Protein AF-A0AAW0I6I1-F1 (afdb_monomer)

Mean predicted aligned error: 10.75 Å

Nearest PDB structures (foldseek):
  9aso-assembly1_A  TM=8.718E-01  e=2.018E-22  Homo sapiens
  9asq-assembly1_A  TM=8.560E-01  e=1.162E-22  Homo sapiens
  6lxd-assembly1_A  TM=8.452E-01  e=9.029E-21  Homo sapiens
  6v5b-assembly1_A  TM=8.718E-01  e=8.208E-20  Homo sapiens
  5b16-assembly1_A  TM=5.302E-01  e=1.252E-17  Homo sapiens

InterPro domains:
  IPR000999 Ribonuclease III domain [cd00593] (1-59)
  IPR014720 Double-stranded RNA-binding domain [PF00035] (66-136)
  IPR014720 Double-stranded RNA-binding domain [PS50137] (65-139)
  IPR014720 Double-stranded RNA-binding domain [SM00358] (66-138)
  IPR036389 Ribonuclease III, endonuclease domain superfamily [G3DSA:1.10.1520.10] (1-56)
  IPR036389 Ribonuclease III, endonuclease domain superfamily [SSF69065] (12-66)
  IPR044442 RNase III, double-stranded RNA binding domain, animal [cd19877] (64-137)

Secondary structure (DSSP, 8-state):
-GGG-----SS-------HHHHHHHHHHHHHHHHHHS-HHHHHHHHHHHTHHHHHHHHHHTTTS-HHHHHHHHHHHTPPTTSPPP--EEEEEEEES-TTS-EEEEEEEETTEEEEEEEESSHHHHHHHHHHHHHHHS--HHHHHHHHHHHHHTHHHHHHHHHHHH-

Structure (mmCIF, N/CA/C/O backbone):
data_AF-A0AAW0I6I1-F1
#
_entry.id   AF-A0AAW0I6I1-F1
#
loop_
_atom_site.group_PDB
_atom_site.id
_atom_site.type_symbol
_atom_site.label_atom_id
_atom_site.label_alt_id
_atom_site.label_comp_id
_atom_site.label_asym_id
_atom_site.label_entity_id
_atom_site.label_seq_id
_atom_site.pdbx_PDB_ins_code
_atom_site.Cartn_x
_atom_site.Cartn_y
_atom_site.Cartn_z
_atom_site.occupancy
_atom_site.B_iso_or_equiv
_atom_site.auth_seq_id
_atom_site.auth_comp_id
_atom_site.auth_asym_id
_atom_site.auth_atom_id
_atom_site.pdbx_PDB_model_num
ATOM 1 N N . MET A 1 1 ? 5.054 9.736 -22.754 1.00 53.12 1 MET A N 1
ATOM 2 C CA . MET A 1 1 ? 4.797 8.273 -22.799 1.00 53.12 1 MET A CA 1
ATOM 3 C C . MET A 1 1 ? 3.428 7.933 -23.391 1.00 53.12 1 MET A C 1
ATOM 5 O O . MET A 1 1 ? 3.374 7.056 -24.236 1.00 53.12 1 MET A O 1
ATOM 9 N N . GLN A 1 2 ? 2.340 8.626 -23.022 1.00 57.00 2 GLN A N 1
ATOM 10 C CA . GLN A 1 2 ? 0.997 8.350 -23.571 1.00 57.00 2 GLN A CA 1
ATOM 11 C C . GLN A 1 2 ? 0.851 8.645 -25.077 1.00 57.00 2 GLN A C 1
ATOM 13 O O . GLN A 1 2 ? 0.123 7.938 -25.761 1.00 57.00 2 GLN A O 1
ATOM 18 N N . GLU A 1 3 ? 1.575 9.634 -25.606 1.00 68.25 3 GLU A N 1
ATOM 19 C CA . GLU A 1 3 ? 1.450 10.077 -27.007 1.00 68.25 3 GLU A CA 1
ATOM 20 C C . GLU A 1 3 ? 2.032 9.099 -28.042 1.00 68.25 3 GLU A C 1
ATOM 22 O O . GLU A 1 3 ? 1.648 9.139 -29.207 1.00 68.25 3 GLU A O 1
ATOM 27 N N . HIS A 1 4 ? 2.932 8.204 -27.625 1.00 77.50 4 HIS A N 1
ATOM 28 C CA . HIS A 1 4 ? 3.597 7.238 -28.510 1.00 77.50 4 HIS A CA 1
ATOM 29 C C . HIS A 1 4 ? 3.015 5.823 -28.403 1.00 77.50 4 HIS A C 1
ATOM 31 O O . HIS A 1 4 ? 3.526 4.896 -29.029 1.00 77.50 4 HIS A O 1
ATOM 37 N N . ALA A 1 5 ? 1.958 5.635 -27.607 1.00 76.50 5 ALA A N 1
ATOM 38 C CA . ALA A 1 5 ? 1.290 4.348 -27.502 1.00 76.50 5 ALA A CA 1
ATOM 39 C C . ALA A 1 5 ? 0.513 4.060 -28.796 1.00 76.50 5 ALA A C 1
ATOM 41 O O . ALA A 1 5 ? -0.461 4.742 -29.119 1.00 76.50 5 ALA A O 1
ATOM 42 N N . ILE A 1 6 ? 0.931 3.030 -29.532 1.00 79.25 6 ILE A N 1
ATOM 43 C CA . ILE A 1 6 ? 0.219 2.579 -30.728 1.00 79.25 6 ILE A CA 1
ATOM 44 C C . ILE A 1 6 ? -1.018 1.807 -30.266 1.00 79.25 6 ILE A C 1
ATOM 46 O O . ILE A 1 6 ? -0.919 0.712 -29.716 1.00 79.25 6 ILE A O 1
ATOM 50 N N . THR A 1 7 ? -2.194 2.393 -30.474 1.00 75.19 7 THR A N 1
ATOM 51 C CA . THR A 1 7 ? -3.486 1.763 -30.183 1.00 75.19 7 THR A CA 1
ATOM 52 C C . THR A 1 7 ? -4.311 1.694 -31.459 1.00 75.19 7 THR A C 1
ATOM 54 O O . THR A 1 7 ? -4.129 2.494 -32.373 1.00 75.19 7 THR A O 1
ATOM 57 N N . ASN A 1 8 ? -5.226 0.731 -31.544 1.00 69.50 8 ASN A N 1
ATOM 58 C CA . ASN A 1 8 ? -6.024 0.507 -32.752 1.00 69.50 8 ASN A CA 1
ATOM 59 C C . ASN A 1 8 ? -7.205 1.496 -32.888 1.00 69.50 8 ASN A C 1
ATOM 61 O O . ASN A 1 8 ? -8.215 1.184 -33.523 1.00 69.50 8 ASN A O 1
ATOM 65 N N . ASP A 1 9 ? -7.115 2.669 -32.250 1.00 63.50 9 ASP A N 1
ATOM 66 C CA . ASP A 1 9 ? -8.190 3.655 -32.235 1.00 63.50 9 ASP A CA 1
ATOM 67 C C . ASP A 1 9 ? -8.120 4.522 -33.499 1.00 63.50 9 ASP A C 1
ATOM 69 O O . ASP A 1 9 ? -7.255 5.382 -33.664 1.00 63.50 9 ASP A O 1
ATOM 73 N N . LYS A 1 10 ? -9.043 4.276 -34.435 1.00 60.12 10 LYS A N 1
ATOM 74 C CA . LYS A 1 10 ? -9.173 5.059 -35.678 1.00 60.12 10 LYS A CA 1
ATOM 75 C C . LYS A 1 10 ? -9.625 6.499 -35.411 1.00 60.12 10 LYS A C 1
ATOM 77 O O . LYS A 1 10 ? -9.544 7.349 -36.296 1.00 60.12 10 LYS A O 1
ATOM 82 N N . ILE A 1 11 ? -10.120 6.769 -34.206 1.00 60.59 11 ILE A N 1
ATOM 83 C CA . ILE A 1 11 ? -10.581 8.071 -33.745 1.00 60.59 11 ILE A CA 1
ATOM 84 C C . ILE A 1 11 ? -9.542 8.524 -32.717 1.00 60.59 11 ILE A C 1
ATOM 86 O O . ILE A 1 11 ? -9.351 7.839 -31.725 1.00 60.59 11 ILE A O 1
ATOM 90 N N . LYS A 1 12 ? -8.849 9.649 -32.945 1.00 57.47 12 LYS A N 1
ATOM 91 C CA . LYS A 1 12 ? -7.820 10.218 -32.044 1.00 57.47 12 LYS A CA 1
ATOM 92 C C . LYS A 1 12 ? -8.409 10.662 -30.689 1.00 57.47 12 LYS A C 1
ATOM 94 O O . LYS A 1 12 ? -8.441 11.850 -30.376 1.00 57.47 12 LYS A O 1
ATOM 99 N N . ARG A 1 13 ? -8.950 9.734 -29.905 1.00 62.75 13 ARG A N 1
ATOM 100 C CA . ARG A 1 13 ? -9.459 9.985 -28.558 1.00 62.75 13 ARG A CA 1
ATOM 101 C C . ARG A 1 13 ? -8.275 10.104 -27.598 1.00 62.75 13 ARG A C 1
ATOM 103 O O . ARG A 1 13 ? -7.247 9.463 -27.818 1.00 62.75 13 ARG A O 1
ATOM 110 N N . PRO A 1 14 ? -8.395 10.916 -26.537 1.00 59.88 14 PRO A N 1
ATOM 111 C CA . PRO A 1 14 ? -7.344 11.013 -25.537 1.00 59.88 14 PRO A CA 1
ATOM 112 C C . PRO A 1 14 ? -7.096 9.637 -24.906 1.00 59.88 14 PRO A C 1
ATOM 114 O O . PRO A 1 14 ? -8.013 9.002 -24.379 1.00 59.88 14 PRO A O 1
ATOM 117 N N . VAL A 1 15 ? -5.849 9.168 -24.985 1.00 64.19 15 VAL A N 1
ATOM 118 C CA . VAL A 1 15 ? -5.443 7.849 -24.492 1.00 64.19 15 VAL A CA 1
ATOM 119 C C . VAL A 1 15 ? -5.298 7.908 -22.969 1.00 64.19 15 VAL A C 1
ATOM 121 O O . VAL A 1 15 ? -4.245 8.254 -22.436 1.00 64.19 15 VAL A O 1
ATOM 124 N N . ALA A 1 16 ? -6.359 7.554 -22.248 1.00 69.75 16 ALA A N 1
ATOM 125 C CA . ALA A 1 16 ? -6.313 7.401 -20.796 1.00 69.75 16 ALA A CA 1
ATOM 126 C C . ALA A 1 16 ? -5.688 6.043 -20.420 1.00 69.75 16 ALA A C 1
ATOM 128 O O . ALA A 1 16 ? -6.389 5.055 -20.187 1.00 69.75 16 ALA A O 1
ATOM 129 N N . LEU A 1 17 ? -4.353 5.975 -20.383 1.00 75.12 17 LEU A N 1
ATOM 130 C CA . LEU A 1 17 ? -3.645 4.773 -19.927 1.00 75.12 17 LEU A CA 1
ATOM 131 C C . LEU A 1 17 ? -3.735 4.635 -18.405 1.00 75.12 17 LEU A C 1
ATOM 133 O O . LEU A 1 17 ? -3.379 5.549 -17.663 1.00 75.12 17 LEU A O 1
ATOM 137 N N . ARG A 1 18 ? -4.175 3.460 -17.943 1.00 82.19 18 ARG A N 1
ATOM 138 C CA . ARG A 1 18 ? -4.150 3.083 -16.521 1.00 82.19 18 ARG A CA 1
ATOM 139 C C . ARG A 1 18 ? -2.713 2.807 -16.077 1.00 82.19 18 ARG A C 1
ATOM 141 O O . ARG A 1 18 ? -1.913 2.332 -16.877 1.00 82.19 18 ARG A O 1
ATOM 148 N N . THR A 1 19 ? -2.415 2.994 -14.792 1.00 80.44 19 THR A N 1
ATOM 149 C CA . THR A 1 19 ? -1.075 2.778 -14.208 1.00 80.44 19 THR A CA 1
ATOM 150 C C . THR A 1 19 ? -0.470 1.427 -14.580 1.00 80.44 19 THR A C 1
ATOM 15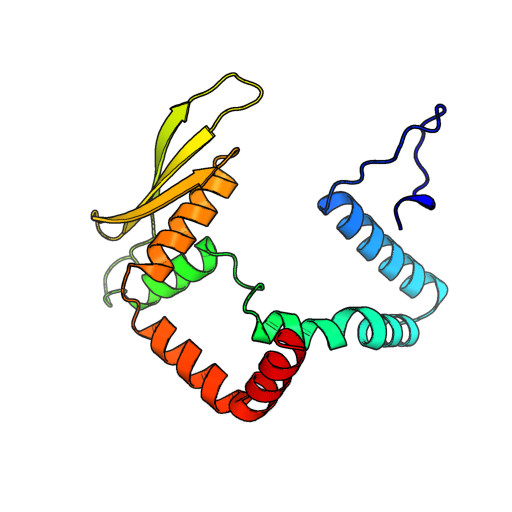2 O O . THR A 1 19 ? 0.685 1.368 -14.980 1.00 80.44 19 THR A O 1
ATOM 155 N N . LYS A 1 20 ? -1.271 0.353 -14.539 1.00 79.44 20 LYS A N 1
ATOM 156 C CA . LYS A 1 20 ? -0.817 -0.987 -14.932 1.00 79.44 20 LYS A CA 1
ATOM 157 C C . LYS A 1 20 ? -0.327 -1.037 -16.384 1.00 79.44 20 LYS A C 1
ATOM 159 O O . LYS A 1 20 ? 0.729 -1.579 -16.644 1.00 79.44 20 LYS A O 1
ATOM 164 N N . MET A 1 21 ? -1.037 -0.389 -17.306 1.00 83.19 21 MET A N 1
ATOM 165 C CA . MET A 1 21 ? -0.642 -0.362 -18.719 1.00 83.19 21 MET A CA 1
ATOM 166 C C . MET A 1 21 ? 0.642 0.442 -18.944 1.00 83.19 21 MET A C 1
ATOM 168 O O . MET A 1 21 ? 1.420 0.117 -19.833 1.00 83.19 21 MET A O 1
ATOM 172 N N . LEU A 1 22 ? 0.867 1.499 -18.157 1.00 85.62 22 LEU A N 1
ATOM 173 C CA . LEU A 1 22 ? 2.122 2.251 -18.203 1.00 85.62 22 LEU A CA 1
ATOM 174 C C . LEU A 1 22 ? 3.297 1.414 -17.682 1.00 85.62 22 LEU A C 1
ATOM 176 O O . LEU A 1 22 ? 4.375 1.479 -18.266 1.00 85.62 22 LEU A O 1
ATOM 180 N N . ALA A 1 23 ? 3.080 0.618 -16.630 1.00 86.69 23 ALA A N 1
ATOM 181 C CA . ALA A 1 23 ? 4.075 -0.329 -16.132 1.00 86.69 23 ALA A CA 1
ATOM 182 C C . ALA A 1 23 ? 4.398 -1.404 -17.184 1.00 86.69 23 ALA A C 1
ATOM 184 O O . ALA A 1 23 ? 5.564 -1.569 -17.534 1.00 86.69 23 ALA A O 1
ATOM 185 N N . ASP A 1 24 ? 3.374 -2.024 -17.780 1.00 86.44 24 ASP A N 1
ATOM 186 C CA . ASP A 1 24 ? 3.542 -3.033 -18.836 1.00 86.44 24 ASP A CA 1
ATOM 187 C C . ASP A 1 24 ? 4.319 -2.465 -20.050 1.00 86.44 24 ASP A C 1
ATOM 189 O O . ASP A 1 24 ? 5.178 -3.133 -20.633 1.00 86.44 24 ASP A O 1
ATOM 193 N N . LEU A 1 25 ? 4.055 -1.205 -20.431 1.00 91.94 25 LEU A N 1
ATOM 194 C CA . LEU A 1 25 ? 4.783 -0.511 -21.504 1.00 91.94 25 LEU A CA 1
ATOM 195 C C . LEU A 1 25 ? 6.248 -0.243 -21.148 1.00 91.94 25 LEU A C 1
ATOM 197 O O . LEU A 1 25 ? 7.114 -0.399 -22.007 1.00 91.94 25 LEU A O 1
ATOM 201 N N . LEU A 1 26 ? 6.530 0.169 -19.910 1.00 92.00 26 LEU A N 1
ATOM 202 C CA . LEU A 1 26 ? 7.896 0.391 -19.438 1.00 92.00 26 LEU A CA 1
ATOM 203 C C . LEU A 1 26 ? 8.704 -0.915 -19.466 1.00 92.00 26 LEU A C 1
ATOM 205 O O . LEU A 1 26 ? 9.818 -0.922 -19.985 1.00 92.00 26 LEU A O 1
ATOM 209 N N . GLU A 1 27 ? 8.140 -2.013 -18.962 1.00 92.06 27 GLU A N 1
ATOM 210 C CA . GLU A 1 27 ? 8.780 -3.336 -18.973 1.00 92.06 27 GLU A CA 1
ATOM 211 C C . GLU A 1 27 ? 9.049 -3.815 -20.402 1.00 92.06 27 GLU A C 1
ATOM 213 O O . GLU A 1 27 ? 10.159 -4.244 -20.723 1.00 92.06 27 GLU A O 1
ATOM 218 N N . SER A 1 28 ? 8.060 -3.659 -21.287 1.00 94.50 28 SER A N 1
ATOM 219 C CA . SER A 1 28 ? 8.192 -4.013 -22.704 1.00 94.50 28 SER A CA 1
ATOM 220 C C . SER A 1 28 ? 9.269 -3.182 -23.404 1.00 94.50 28 SER A C 1
ATOM 222 O O . SER A 1 28 ? 10.036 -3.707 -24.209 1.00 94.50 28 SER 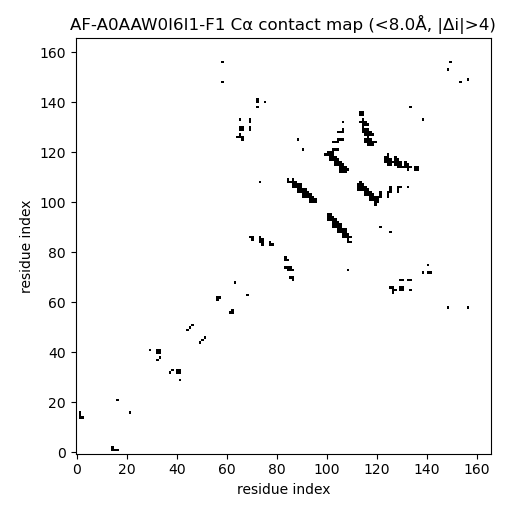A O 1
ATOM 224 N N . PHE A 1 29 ? 9.362 -1.889 -23.085 1.00 94.50 29 PHE A N 1
ATOM 225 C CA . PHE A 1 29 ? 10.403 -1.012 -23.614 1.00 94.50 29 PHE A CA 1
ATOM 226 C C . PHE A 1 29 ? 11.798 -1.422 -23.132 1.00 94.50 29 PHE A C 1
ATOM 228 O O . PHE A 1 29 ? 12.716 -1.500 -23.942 1.00 94.50 29 PHE A O 1
ATOM 235 N N . ILE A 1 30 ? 11.962 -1.725 -21.841 1.00 95.12 30 ILE A N 1
ATOM 236 C CA . ILE A 1 30 ? 13.242 -2.192 -21.286 1.00 95.12 30 ILE A CA 1
ATOM 237 C C . ILE A 1 30 ? 13.657 -3.517 -21.936 1.00 95.12 30 ILE A C 1
ATOM 239 O O . ILE A 1 30 ? 14.825 -3.686 -22.285 1.00 95.12 30 ILE A O 1
ATOM 243 N N . ALA A 1 31 ? 12.709 -4.432 -22.154 1.00 94.50 31 ALA A N 1
ATOM 244 C CA . ALA A 1 31 ? 12.966 -5.683 -22.861 1.00 94.50 31 ALA A CA 1
ATOM 245 C C . ALA A 1 31 ? 13.405 -5.439 -24.315 1.00 94.50 31 ALA A C 1
ATOM 247 O O . ALA A 1 31 ? 14.385 -6.027 -24.765 1.00 94.50 31 ALA A O 1
ATOM 248 N N . ALA A 1 32 ? 12.733 -4.539 -25.039 1.00 96.56 32 ALA A N 1
ATOM 249 C CA . ALA A 1 32 ? 13.123 -4.171 -26.399 1.00 96.56 32 ALA A CA 1
ATOM 250 C C . ALA A 1 32 ? 14.509 -3.504 -26.446 1.00 96.56 32 ALA A C 1
ATOM 252 O O . ALA A 1 32 ? 15.304 -3.822 -27.326 1.00 96.56 32 ALA A O 1
ATOM 253 N N . LEU A 1 33 ? 14.823 -2.635 -25.478 1.00 96.31 33 LEU A N 1
ATOM 254 C CA . LEU A 1 33 ? 16.136 -2.001 -25.339 1.00 96.31 33 LEU A CA 1
ATOM 255 C C . LEU A 1 33 ? 17.236 -3.040 -25.105 1.00 96.31 33 LEU A C 1
ATOM 257 O O . LEU A 1 33 ? 18.289 -2.954 -25.726 1.00 96.31 33 LEU A O 1
ATOM 261 N N . TYR A 1 34 ? 16.982 -4.030 -24.249 1.00 96.12 34 TYR A N 1
ATOM 262 C CA . TYR A 1 34 ? 17.914 -5.132 -24.021 1.00 96.12 34 TYR A CA 1
ATOM 263 C C . TYR A 1 34 ? 18.165 -5.948 -25.295 1.00 96.12 34 TYR A C 1
ATOM 265 O O . TYR A 1 34 ? 19.309 -6.278 -25.587 1.00 96.12 34 TYR A O 1
ATOM 273 N N . ILE A 1 35 ? 17.109 -6.251 -26.059 1.00 96.50 35 ILE A N 1
ATOM 274 C CA . ILE A 1 35 ? 17.208 -7.030 -27.303 1.00 96.50 35 ILE A CA 1
ATOM 275 C C . ILE A 1 35 ? 17.959 -6.252 -28.400 1.00 96.50 35 ILE A C 1
ATOM 277 O O . ILE A 1 35 ? 18.736 -6.851 -29.138 1.00 96.50 35 ILE A O 1
ATOM 281 N N . ASP A 1 36 ? 17.725 -4.942 -28.529 1.00 97.12 36 ASP A N 1
ATOM 282 C CA . ASP A 1 36 ? 18.334 -4.086 -29.566 1.00 97.12 36 ASP A CA 1
ATOM 283 C C . ASP A 1 36 ? 19.760 -3.610 -29.222 1.00 97.12 36 ASP A C 1
ATOM 285 O O . ASP A 1 36 ? 20.517 -3.145 -30.086 1.00 97.12 36 ASP A O 1
ATOM 289 N N . LYS A 1 37 ? 20.119 -3.663 -27.940 1.00 95.31 37 LYS A N 1
ATOM 290 C CA . LYS A 1 37 ? 21.409 -3.219 -27.411 1.00 95.31 37 LYS A CA 1
ATOM 291 C C . LYS A 1 37 ? 21.986 -4.323 -26.529 1.00 95.31 37 LYS A C 1
ATOM 293 O O . LYS A 1 37 ? 22.251 -5.420 -27.008 1.00 95.31 37 LYS A O 1
ATOM 298 N N . ASP A 1 38 ? 22.220 -4.019 -25.261 1.00 93.12 38 ASP A N 1
ATOM 299 C CA . ASP A 1 38 ? 22.772 -4.927 -24.274 1.00 93.12 38 ASP A CA 1
ATOM 300 C C . ASP A 1 38 ? 22.351 -4.500 -22.857 1.00 93.12 38 ASP A C 1
ATOM 302 O O . ASP A 1 38 ? 21.535 -3.593 -22.643 1.00 93.12 38 ASP A O 1
ATOM 306 N N . LEU A 1 39 ? 22.923 -5.174 -21.861 1.00 94.94 39 LEU A N 1
ATOM 307 C CA . LEU A 1 39 ? 22.637 -4.916 -20.458 1.00 94.94 39 LEU A CA 1
ATOM 308 C C . LEU A 1 39 ? 23.240 -3.593 -19.949 1.00 94.94 39 LEU A C 1
ATOM 310 O O . LEU A 1 39 ? 22.731 -3.048 -18.969 1.00 94.94 39 LEU A O 1
ATOM 314 N N . GLU A 1 40 ? 24.280 -3.053 -20.589 1.00 95.94 40 GLU A N 1
ATOM 315 C CA . GLU A 1 40 ? 24.928 -1.804 -20.165 1.00 95.94 40 GLU A CA 1
ATOM 316 C C . GLU A 1 40 ? 24.022 -0.599 -20.428 1.00 95.94 40 GLU A C 1
ATOM 318 O O . GLU A 1 40 ? 23.863 0.272 -19.561 1.00 95.94 40 GLU A O 1
ATOM 323 N N . TYR A 1 41 ? 23.347 -0.578 -21.581 1.00 95.19 41 TYR A N 1
ATOM 324 C CA . TYR A 1 41 ? 22.352 0.453 -21.892 1.00 95.19 41 TYR A CA 1
ATOM 325 C C . TYR A 1 41 ? 21.149 0.383 -20.947 1.00 95.19 41 TYR A C 1
ATOM 327 O O . TYR A 1 41 ? 20.688 1.419 -20.460 1.00 95.19 41 TYR A O 1
ATOM 335 N N . VAL A 1 42 ? 20.677 -0.824 -20.620 1.00 95.12 42 VAL A N 1
ATOM 336 C CA . VAL A 1 42 ? 19.609 -1.013 -19.624 1.00 95.12 42 VAL A CA 1
ATOM 337 C C . VAL A 1 42 ? 20.061 -0.522 -18.252 1.00 95.12 42 VAL A C 1
ATOM 339 O O . VAL A 1 42 ? 19.342 0.232 -17.601 1.00 95.12 42 VAL A O 1
ATOM 342 N N . HIS A 1 43 ? 21.265 -0.890 -17.816 1.00 93.12 43 HIS A N 1
ATOM 343 C CA . HIS A 1 43 ? 21.810 -0.460 -16.532 1.00 93.12 43 HIS A CA 1
ATOM 344 C C .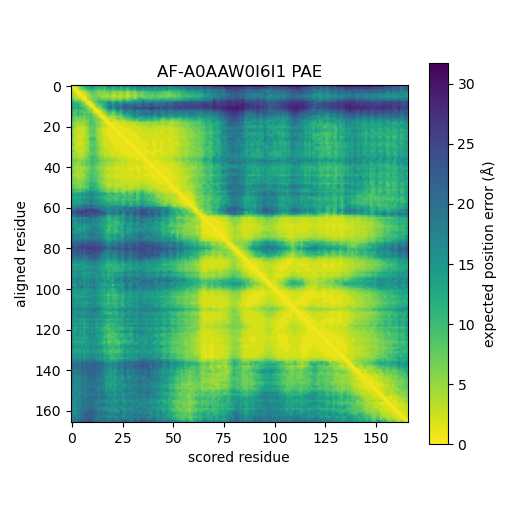 HIS A 1 43 ? 21.947 1.066 -16.460 1.00 93.12 43 HIS A C 1
ATOM 346 O O . HIS A 1 43 ? 21.573 1.684 -15.464 1.00 93.12 43 HIS A O 1
ATOM 352 N N . THR A 1 44 ? 22.413 1.701 -17.534 1.00 94.56 44 THR A N 1
ATOM 353 C CA . THR A 1 44 ? 22.497 3.165 -17.633 1.00 94.56 44 THR A CA 1
ATOM 354 C C . THR A 1 44 ? 21.112 3.810 -17.557 1.00 94.56 44 THR A C 1
ATOM 356 O O . THR A 1 44 ? 20.917 4.748 -16.785 1.00 94.56 44 THR A O 1
ATOM 359 N N . PHE A 1 45 ? 20.121 3.273 -18.274 1.00 93.81 45 PHE A N 1
ATOM 360 C CA . PHE A 1 45 ? 18.733 3.735 -18.191 1.00 93.81 45 PHE A CA 1
ATOM 361 C C . PHE A 1 45 ? 18.183 3.642 -16.757 1.00 93.81 45 PHE A C 1
ATOM 363 O O . PHE A 1 45 ? 17.610 4.605 -16.244 1.00 93.81 45 PHE A O 1
ATOM 370 N N . MET A 1 46 ? 18.423 2.523 -16.067 1.00 90.25 46 MET A N 1
ATOM 371 C CA . MET A 1 46 ? 18.026 2.330 -14.667 1.00 90.25 46 MET A CA 1
ATOM 372 C C . MET A 1 46 ? 18.703 3.345 -13.731 1.00 90.25 46 MET A C 1
ATOM 374 O O . MET A 1 46 ? 18.034 3.928 -12.875 1.00 90.25 46 MET A O 1
ATOM 378 N N . ASN A 1 47 ? 20.000 3.611 -13.928 1.00 89.44 47 ASN A N 1
ATOM 379 C CA . ASN A 1 47 ? 20.770 4.593 -13.153 1.00 89.44 47 ASN A CA 1
ATOM 380 C C . ASN A 1 47 ? 20.284 6.032 -13.318 1.00 89.44 47 ASN A C 1
ATOM 382 O O . ASN A 1 47 ? 20.461 6.830 -12.406 1.00 89.44 47 ASN A O 1
ATOM 386 N N . VAL A 1 48 ? 19.691 6.378 -14.458 1.00 89.50 48 VAL A N 1
ATOM 387 C CA . VAL A 1 48 ? 19.197 7.739 -14.705 1.00 89.50 48 VAL A CA 1
ATOM 388 C C . VAL A 1 48 ? 17.733 7.876 -14.290 1.00 89.50 48 VAL A C 1
ATOM 390 O O . VAL A 1 48 ? 17.344 8.880 -13.695 1.00 89.50 48 VAL A O 1
ATOM 393 N N . CYS A 1 49 ? 16.904 6.874 -14.586 1.00 86.62 49 CYS A N 1
ATOM 394 C CA . CYS A 1 49 ? 15.453 7.000 -14.466 1.00 86.62 49 CYS A CA 1
ATOM 395 C C . CYS A 1 49 ? 14.873 6.417 -13.170 1.00 86.62 49 CYS A C 1
ATOM 397 O O . CYS A 1 49 ? 13.861 6.932 -12.691 1.00 86.62 49 CYS A O 1
ATOM 399 N N . LEU A 1 50 ? 15.477 5.365 -12.606 1.00 83.44 50 LEU A N 1
ATOM 400 C CA . LEU A 1 50 ? 14.893 4.587 -11.504 1.00 83.44 50 LEU A CA 1
ATOM 401 C C . LEU A 1 50 ? 15.693 4.698 -10.203 1.00 83.44 50 LEU A C 1
ATOM 403 O O . LEU A 1 50 ? 15.140 5.109 -9.185 1.00 83.44 50 LEU A O 1
ATOM 407 N N . PHE A 1 51 ? 16.990 4.386 -10.212 1.00 82.94 51 PHE A N 1
ATOM 408 C CA . PHE A 1 51 ? 17.794 4.342 -8.983 1.00 82.94 51 PHE A CA 1
ATOM 409 C C . PHE A 1 51 ? 17.928 5.678 -8.232 1.00 82.94 51 PHE A C 1
ATOM 411 O O . PHE A 1 51 ? 17.875 5.649 -7.001 1.00 82.94 51 PHE A O 1
ATOM 418 N N . PRO A 1 52 ? 18.016 6.852 -8.887 1.00 81.88 52 PRO A N 1
ATOM 419 C CA . PRO A 1 52 ? 18.050 8.126 -8.168 1.00 81.88 52 PRO A CA 1
ATOM 420 C C . PRO A 1 52 ? 16.762 8.361 -7.371 1.00 81.88 52 PRO A C 1
ATOM 422 O O . PRO A 1 52 ? 16.803 8.812 -6.230 1.00 81.88 52 PRO A O 1
ATOM 425 N N . ARG A 1 53 ? 15.619 7.962 -7.944 1.00 75.50 53 ARG A N 1
ATOM 426 C CA . ARG A 1 53 ? 14.296 8.045 -7.306 1.00 75.50 53 ARG A CA 1
ATOM 427 C C . ARG A 1 53 ? 14.076 6.943 -6.272 1.00 75.50 53 ARG A C 1
ATOM 429 O O . ARG A 1 53 ? 13.284 7.116 -5.354 1.00 75.50 53 ARG A O 1
ATOM 436 N N . LEU A 1 54 ? 14.794 5.824 -6.374 1.00 70.88 54 LEU A N 1
ATOM 437 C CA . LEU A 1 54 ? 14.715 4.737 -5.399 1.00 70.88 54 LEU A CA 1
ATOM 438 C C . LEU A 1 54 ? 15.178 5.189 -4.007 1.00 70.88 54 LEU A C 1
ATOM 440 O O . LEU A 1 54 ? 14.590 4.773 -3.013 1.00 70.88 54 LEU A O 1
ATOM 444 N N . LYS A 1 55 ? 16.189 6.068 -3.920 1.00 70.50 55 LYS A N 1
ATOM 445 C CA . LYS A 1 55 ? 16.623 6.643 -2.635 1.00 70.50 55 LYS A CA 1
ATOM 446 C C . LYS A 1 55 ? 15.480 7.411 -1.968 1.00 70.50 55 LYS A C 1
ATOM 448 O O . LYS A 1 55 ? 15.204 7.190 -0.793 1.00 70.50 55 LYS A O 1
ATOM 453 N N . GLU A 1 56 ? 14.786 8.250 -2.730 1.00 69.88 56 GLU A N 1
ATOM 454 C CA . GLU A 1 56 ? 13.600 8.976 -2.270 1.00 69.88 56 GLU A CA 1
ATOM 455 C C . GLU A 1 56 ? 12.463 8.016 -1.877 1.00 69.88 56 GLU A C 1
ATOM 457 O O . GLU A 1 56 ? 11.880 8.161 -0.807 1.00 69.88 56 GLU A O 1
ATOM 462 N N . PHE A 1 57 ? 12.219 6.972 -2.670 1.00 68.12 57 PHE A N 1
ATOM 463 C CA . PHE A 1 57 ? 11.190 5.961 -2.404 1.00 68.12 57 PHE A CA 1
ATOM 464 C C . PHE A 1 57 ? 11.438 5.167 -1.107 1.00 68.12 57 PHE A C 1
ATOM 466 O O . PHE A 1 57 ? 10.514 4.906 -0.337 1.00 68.12 57 PHE A O 1
ATOM 473 N N . ILE A 1 58 ? 12.697 4.815 -0.820 1.00 68.62 58 ILE A N 1
ATOM 474 C CA . ILE A 1 58 ? 13.090 4.153 0.434 1.00 68.62 58 ILE A CA 1
ATOM 475 C C . ILE A 1 58 ? 12.892 5.097 1.624 1.00 68.62 58 ILE A C 1
ATOM 477 O O . ILE A 1 58 ? 12.390 4.674 2.668 1.00 68.62 58 ILE A O 1
ATOM 481 N N . LEU A 1 59 ? 13.277 6.367 1.472 1.00 67.56 59 LEU A N 1
ATOM 482 C CA . LEU A 1 59 ? 13.177 7.372 2.532 1.00 67.56 59 LEU A CA 1
ATOM 483 C C . LEU A 1 59 ? 11.723 7.760 2.832 1.00 67.56 59 LEU A C 1
ATOM 485 O O . LEU A 1 59 ? 11.388 7.971 3.997 1.00 67.56 59 LEU A O 1
ATOM 489 N N . ASN A 1 60 ? 10.858 7.775 1.818 1.00 66.00 60 ASN A N 1
ATOM 490 C CA . ASN A 1 60 ? 9.425 8.030 1.970 1.00 66.00 60 ASN A CA 1
ATOM 491 C C . ASN A 1 60 ? 8.636 6.800 2.460 1.00 66.00 60 ASN A C 1
ATOM 493 O O . ASN A 1 60 ? 7.481 6.940 2.838 1.00 66.00 60 ASN A O 1
ATOM 497 N N . GLN A 1 61 ? 9.259 5.614 2.521 1.00 63.56 61 GLN A N 1
ATOM 498 C CA . GLN A 1 61 ? 8.633 4.346 2.933 1.00 63.56 61 GLN A CA 1
ATOM 499 C C . GLN A 1 61 ? 7.422 3.908 2.083 1.00 63.56 61 GLN A C 1
ATOM 501 O O . GLN A 1 61 ? 6.704 2.990 2.472 1.00 63.56 61 GLN A O 1
ATOM 506 N N . ASP A 1 62 ? 7.253 4.471 0.884 1.00 59.72 62 ASP A N 1
ATOM 507 C CA . ASP A 1 62 ? 6.141 4.182 -0.041 1.00 59.72 62 ASP A CA 1
ATOM 508 C C . ASP A 1 62 ? 6.172 2.752 -0.624 1.00 59.72 62 ASP A C 1
ATOM 510 O O . ASP A 1 62 ? 5.282 2.343 -1.370 1.00 59.72 62 ASP A O 1
ATOM 514 N N . TRP A 1 63 ? 7.206 1.970 -0.303 1.00 58.00 63 TRP A N 1
ATOM 515 C CA . TRP A 1 63 ? 7.415 0.613 -0.808 1.00 58.00 63 TRP A CA 1
ATOM 516 C C . TRP A 1 63 ? 6.567 -0.452 -0.112 1.00 58.00 63 TRP A C 1
ATOM 518 O O . TRP A 1 63 ? 6.441 -1.559 -0.639 1.00 58.00 63 TRP A O 1
ATOM 528 N N . ASN A 1 64 ? 6.017 -0.156 1.067 1.00 63.56 64 ASN A N 1
ATOM 529 C CA . ASN A 1 64 ? 5.308 -1.151 1.858 1.00 63.56 64 ASN A CA 1
ATOM 530 C C . ASN A 1 64 ? 3.801 -0.917 1.751 1.00 63.56 64 ASN A C 1
ATOM 532 O O . ASN A 1 64 ? 3.271 0.057 2.281 1.00 63.56 64 ASN A O 1
ATOM 536 N N . ASP A 1 65 ? 3.105 -1.822 1.058 1.00 81.44 65 ASP A N 1
ATOM 537 C CA . ASP A 1 65 ? 1.646 -1.837 1.074 1.00 81.44 65 ASP A CA 1
ATOM 538 C C . ASP A 1 65 ? 1.172 -1.878 2.542 1.00 81.44 65 ASP A C 1
ATOM 540 O O . ASP A 1 65 ? 1.612 -2.764 3.288 1.00 81.44 65 ASP A O 1
ATOM 544 N N . PRO A 1 66 ? 0.283 -0.963 2.979 1.00 86.31 66 PRO A N 1
ATOM 545 C CA . PRO A 1 66 ? -0.120 -0.863 4.379 1.00 86.31 66 PRO A CA 1
ATOM 546 C C . PRO A 1 66 ? -0.620 -2.184 4.975 1.00 86.31 66 PRO A C 1
ATOM 548 O O . PRO A 1 66 ? -0.454 -2.426 6.170 1.00 86.31 66 PRO A O 1
ATOM 551 N N . LYS A 1 67 ? -1.195 -3.085 4.166 1.00 88.50 67 LYS A N 1
ATOM 552 C CA . LYS A 1 67 ? -1.640 -4.403 4.645 1.00 88.50 67 LYS A CA 1
ATOM 553 C C . LYS A 1 67 ? -0.471 -5.341 4.893 1.00 88.50 67 LYS A C 1
ATOM 555 O O . LYS A 1 67 ? -0.451 -6.026 5.912 1.00 88.50 67 LYS A O 1
ATOM 560 N N . SER A 1 68 ? 0.494 -5.361 3.977 1.00 86.06 68 SER A N 1
ATOM 561 C CA . SER A 1 68 ? 1.719 -6.155 4.120 1.00 86.06 68 SER A CA 1
ATOM 562 C C . SER A 1 68 ? 2.512 -5.700 5.344 1.00 86.06 68 SER A C 1
ATOM 564 O O . SER A 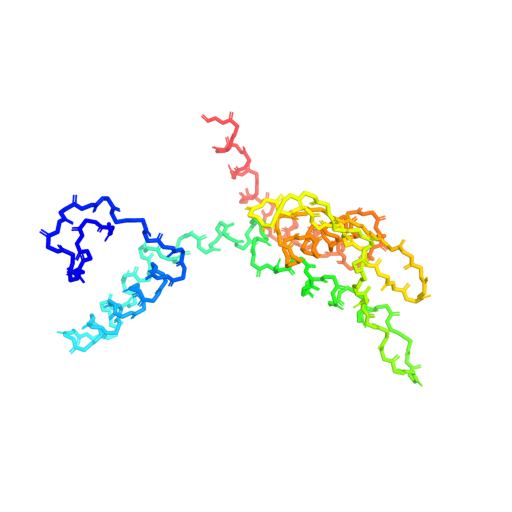1 68 ? 2.944 -6.528 6.150 1.00 86.06 68 SER A O 1
ATOM 566 N N . GLN A 1 69 ? 2.623 -4.385 5.542 1.00 86.00 69 GLN A N 1
ATOM 567 C CA . GLN A 1 69 ? 3.269 -3.809 6.717 1.00 86.00 69 GLN A CA 1
ATOM 568 C C . GLN A 1 69 ? 2.527 -4.174 8.012 1.00 86.00 69 GLN A C 1
ATOM 570 O O . GLN A 1 69 ? 3.153 -4.638 8.967 1.00 86.00 69 GLN A O 1
ATOM 575 N N . LEU A 1 70 ? 1.195 -4.047 8.033 1.00 89.00 70 LEU A N 1
ATOM 576 C CA . LEU A 1 70 ? 0.381 -4.452 9.181 1.00 89.00 70 LEU A CA 1
ATOM 577 C C . LEU A 1 70 ? 0.552 -5.943 9.498 1.00 89.00 70 LEU A C 1
ATOM 579 O O . LEU A 1 70 ? 0.723 -6.306 10.660 1.00 89.00 70 LEU A O 1
ATOM 583 N N . GLN A 1 71 ? 0.560 -6.806 8.481 1.00 89.06 71 GLN A N 1
ATOM 584 C CA . GLN A 1 71 ? 0.770 -8.242 8.653 1.00 89.06 71 GLN A CA 1
ATOM 585 C C . GLN A 1 71 ? 2.136 -8.539 9.275 1.00 89.06 71 GLN A C 1
ATOM 587 O O . GLN A 1 71 ? 2.206 -9.317 10.225 1.00 89.06 71 GLN A O 1
ATOM 592 N N . GLN A 1 72 ? 3.209 -7.904 8.794 1.00 86.69 72 GLN A N 1
ATOM 593 C CA . GLN A 1 72 ? 4.541 -8.051 9.385 1.00 86.69 72 GLN A CA 1
ATOM 594 C C . GLN A 1 72 ? 4.539 -7.633 10.858 1.00 86.69 72 GLN A C 1
ATOM 596 O O . GLN A 1 72 ? 4.991 -8.399 11.708 1.00 86.69 72 GLN A O 1
ATOM 601 N N . CYS A 1 73 ? 3.967 -6.471 11.181 1.00 86.06 73 CYS A N 1
ATOM 602 C CA . CYS A 1 73 ? 3.867 -6.002 12.561 1.00 86.06 73 CYS A CA 1
ATOM 603 C C . CYS A 1 73 ? 3.075 -6.977 13.449 1.00 86.06 73 CYS A C 1
ATOM 605 O O . CYS A 1 73 ? 3.551 -7.347 14.523 1.00 86.06 73 CYS A O 1
ATOM 607 N N . CYS A 1 74 ? 1.924 -7.469 12.990 1.00 86.44 74 CYS A N 1
ATOM 608 C CA . CYS A 1 74 ? 1.123 -8.470 13.696 1.00 86.44 74 CYS A CA 1
ATOM 609 C C . CYS A 1 74 ? 1.890 -9.779 13.934 1.00 86.44 74 CYS A C 1
ATOM 611 O O . CYS A 1 74 ? 1.893 -10.293 15.054 1.00 86.44 74 CYS A O 1
ATOM 613 N N . LEU A 1 75 ? 2.603 -10.280 12.918 1.00 85.69 75 LEU A N 1
ATOM 614 C CA . LEU A 1 75 ? 3.415 -11.497 13.014 1.00 85.69 75 LEU A CA 1
ATOM 615 C C . LEU A 1 75 ? 4.514 -11.387 14.067 1.00 85.69 75 LEU A C 1
ATOM 617 O O . LEU A 1 75 ? 4.953 -12.397 14.608 1.00 85.69 75 LEU A O 1
ATOM 621 N N . THR A 1 76 ? 4.962 -10.178 14.381 1.00 82.31 76 THR A N 1
ATOM 622 C CA . THR A 1 76 ? 6.015 -9.987 15.381 1.00 82.31 76 THR A CA 1
ATOM 623 C C . THR A 1 76 ? 5.513 -9.977 16.816 1.00 82.31 76 THR A C 1
ATOM 625 O O . THR A 1 76 ? 6.290 -10.191 17.741 1.00 82.31 76 THR A O 1
ATOM 628 N N . LEU A 1 77 ? 4.201 -9.808 16.995 1.00 81.38 77 LEU A N 1
ATOM 629 C CA . LEU A 1 77 ? 3.499 -9.930 18.273 1.00 81.38 77 LEU A CA 1
ATOM 630 C C . LEU A 1 77 ? 3.014 -11.368 18.538 1.00 81.38 77 LEU A C 1
ATOM 632 O O . LEU A 1 77 ? 2.182 -11.589 19.430 1.00 81.38 77 LEU A O 1
ATOM 636 N N . ARG A 1 78 ? 3.477 -12.338 17.736 1.00 77.56 78 ARG A N 1
ATOM 637 C CA . ARG A 1 78 ? 3.130 -13.754 17.878 1.00 77.56 78 ARG A CA 1
ATOM 638 C C . ARG A 1 78 ? 3.695 -14.329 19.172 1.00 77.56 78 ARG A C 1
ATOM 640 O O . ARG A 1 78 ? 4.802 -13.998 19.588 1.00 77.56 78 ARG A O 1
ATOM 647 N N . THR A 1 79 ? 2.939 -15.234 19.776 1.00 75.38 79 THR A N 1
ATOM 648 C CA . THR A 1 79 ? 3.399 -16.031 20.914 1.00 75.38 79 THR A CA 1
ATOM 649 C C . THR A 1 79 ? 3.988 -17.337 20.394 1.00 75.38 79 THR A C 1
ATOM 651 O O . THR A 1 79 ? 3.384 -17.989 19.543 1.00 75.38 79 THR A O 1
ATOM 654 N N . GLU A 1 80 ? 5.164 -17.723 20.886 1.00 74.75 80 GLU A N 1
ATOM 655 C CA . GLU A 1 80 ? 5.770 -19.006 20.522 1.00 74.75 80 GLU A CA 1
ATOM 656 C C . GLU A 1 80 ? 4.859 -20.176 20.932 1.00 74.75 80 GLU A C 1
ATOM 658 O O . GLU A 1 80 ? 4.254 -20.165 22.005 1.00 74.75 80 GLU A O 1
ATOM 663 N N . GLY A 1 81 ? 4.727 -21.177 20.057 1.00 71.94 81 GLY A N 1
ATOM 664 C CA . GLY A 1 81 ? 3.919 -22.375 20.314 1.00 71.94 81 GLY A CA 1
ATOM 665 C C . GLY A 1 81 ? 2.424 -22.273 19.974 1.00 71.94 81 GLY A C 1
ATOM 666 O O . GLY A 1 81 ? 1.699 -23.237 20.207 1.00 71.94 81 GLY A O 1
ATOM 667 N N . LYS A 1 82 ? 1.949 -21.157 19.402 1.00 76.94 82 LYS A N 1
ATOM 668 C CA . LYS A 1 82 ? 0.601 -21.036 18.813 1.00 76.94 82 LYS A CA 1
ATOM 669 C C . LYS A 1 82 ? 0.673 -20.640 17.341 1.00 76.94 82 LYS A C 1
ATOM 671 O O . LYS A 1 82 ? 1.675 -20.083 16.893 1.00 76.94 82 LYS A O 1
ATOM 676 N N . GLU A 1 83 ? -0.397 -20.921 16.596 1.00 75.44 83 GLU A N 1
ATOM 677 C CA . GLU A 1 83 ? -0.539 -20.390 15.242 1.00 75.44 83 GLU A CA 1
ATOM 678 C C . GLU A 1 83 ? -0.472 -18.855 15.268 1.00 75.44 83 GLU A C 1
ATOM 680 O O . GLU A 1 83 ? -1.012 -18.228 16.184 1.00 75.44 83 GLU A O 1
ATOM 685 N N . PRO A 1 84 ? 0.232 -18.238 14.304 1.00 74.19 84 PRO A N 1
ATOM 686 C CA . PRO A 1 84 ? 0.370 -16.795 14.262 1.00 74.19 84 PRO A CA 1
ATOM 687 C C . PRO A 1 84 ? -0.983 -16.136 13.995 1.00 74.19 84 PRO A C 1
ATOM 689 O O . PRO A 1 84 ? -1.656 -16.455 13.018 1.00 74.19 84 PRO A O 1
ATOM 692 N N . ASP A 1 85 ? -1.348 -15.164 14.829 1.00 83.38 85 ASP A N 1
ATOM 693 C CA . ASP A 1 85 ? -2.522 -14.332 14.586 1.00 83.38 85 ASP A CA 1
ATOM 694 C C . ASP A 1 85 ? -2.294 -13.456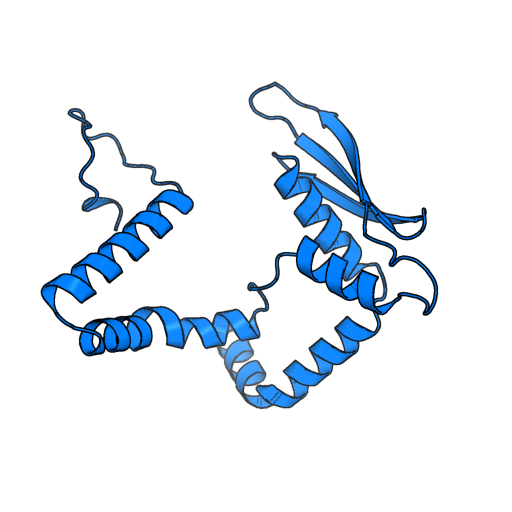 13.343 1.00 83.38 85 ASP A C 1
ATOM 696 O O . ASP A 1 85 ? -1.280 -12.762 13.224 1.00 83.38 85 ASP A O 1
ATOM 700 N N . ILE A 1 86 ? -3.250 -13.471 12.414 1.00 87.12 86 ILE A N 1
ATOM 701 C CA . ILE A 1 86 ? -3.207 -12.700 11.164 1.00 87.12 86 ILE A CA 1
ATOM 702 C C . ILE A 1 86 ? -4.310 -11.630 11.214 1.00 87.12 86 ILE A C 1
ATOM 704 O O . ILE A 1 86 ? -5.415 -11.923 11.684 1.00 87.12 86 ILE A O 1
ATOM 708 N N . PRO A 1 87 ? -4.054 -10.391 10.750 1.00 91.50 87 PRO A N 1
ATOM 709 C CA . PRO A 1 87 ? -5.088 -9.364 10.664 1.00 91.50 87 PRO A CA 1
ATOM 710 C C . PRO A 1 87 ? -6.223 -9.794 9.726 1.00 91.50 87 PRO A C 1
ATOM 712 O O . PRO A 1 87 ? -5.997 -10.196 8.585 1.00 91.50 87 PRO A O 1
ATOM 715 N N . LEU A 1 88 ? -7.460 -9.680 10.207 1.00 93.50 88 LEU A N 1
ATOM 716 C CA . LEU A 1 88 ? -8.664 -10.088 9.495 1.00 93.50 88 LEU A CA 1
ATOM 717 C C . LEU A 1 88 ? -9.493 -8.867 9.090 1.00 93.50 88 LEU A C 1
ATOM 719 O O . LEU A 1 88 ? -9.924 -8.084 9.936 1.00 93.50 88 LEU A O 1
ATOM 723 N N . TYR A 1 89 ? -9.763 -8.730 7.796 1.00 95.38 89 TYR A N 1
ATOM 724 C CA . TYR A 1 89 ? -10.552 -7.630 7.247 1.00 95.38 89 TYR A CA 1
ATOM 725 C C . TYR A 1 89 ? -12.026 -8.026 7.125 1.00 95.38 89 TYR A C 1
ATOM 727 O O . TYR A 1 89 ? -12.357 -9.097 6.615 1.00 95.38 89 TYR A O 1
ATOM 735 N N . LYS A 1 90 ? -12.933 -7.159 7.587 1.00 96.00 90 LYS A N 1
ATOM 736 C CA . LYS A 1 90 ? -14.387 -7.337 7.463 1.00 96.00 90 LYS A CA 1
ATOM 737 C C . LYS A 1 90 ? -15.033 -6.089 6.884 1.00 96.00 90 LYS A C 1
ATOM 739 O O . LYS A 1 90 ? -14.880 -4.993 7.422 1.00 96.00 90 LYS A O 1
ATOM 744 N N . THR A 1 91 ? -15.809 -6.266 5.818 1.00 96.62 91 THR A N 1
ATOM 745 C CA . THR A 1 91 ? -16.642 -5.188 5.273 1.00 96.62 91 THR A CA 1
ATOM 746 C C . THR A 1 91 ? -17.790 -4.914 6.239 1.00 96.62 91 THR A C 1
ATOM 748 O O . THR A 1 91 ? -18.588 -5.802 6.522 1.00 96.62 91 THR A O 1
ATOM 751 N N . LEU A 1 92 ? -17.859 -3.688 6.754 1.00 95.62 92 LEU A N 1
ATOM 752 C CA . LEU A 1 92 ? -18.910 -3.244 7.669 1.00 95.62 92 LEU A CA 1
ATOM 753 C C . LEU A 1 92 ? -20.115 -2.686 6.916 1.00 95.62 92 LEU A C 1
ATOM 755 O O . LEU A 1 92 ? -21.253 -2.879 7.331 1.00 95.62 92 LEU A O 1
ATOM 759 N N . GLN A 1 93 ? -19.863 -1.958 5.827 1.00 95.12 93 GLN A N 1
ATOM 760 C CA . GLN A 1 93 ? -20.912 -1.252 5.104 1.00 95.12 93 GLN A CA 1
ATOM 761 C C . GLN A 1 93 ? -20.540 -1.062 3.635 1.00 95.12 93 GLN A C 1
ATOM 763 O O . GLN A 1 93 ? -19.376 -0.856 3.295 1.00 95.12 93 GLN A O 1
ATOM 768 N N . THR A 1 94 ? -21.540 -1.098 2.759 1.00 95.56 94 THR A N 1
ATOM 769 C CA . THR A 1 94 ? -21.426 -0.692 1.355 1.00 95.56 94 THR A CA 1
ATOM 770 C C . THR A 1 94 ? -22.592 0.234 1.042 1.00 95.56 94 THR A C 1
ATOM 772 O O . THR A 1 94 ? -23.745 -0.161 1.196 1.00 95.56 94 THR A O 1
ATOM 775 N N . VAL A 1 95 ? -22.299 1.473 0.652 1.00 94.44 95 VAL A N 1
ATOM 776 C CA . VAL A 1 95 ? -23.305 2.511 0.364 1.00 94.44 95 VAL A CA 1
ATOM 777 C C . VAL A 1 95 ? -23.039 3.172 -0.979 1.00 94.44 95 VAL A C 1
ATOM 779 O O . VAL A 1 95 ? -21.904 3.197 -1.439 1.00 94.44 95 VAL A O 1
ATOM 782 N N . GLY A 1 96 ? -24.078 3.736 -1.593 1.00 91.31 96 GLY A N 1
ATOM 783 C CA . GLY A 1 96 ? -23.980 4.453 -2.863 1.00 91.31 96 GLY A CA 1
ATOM 784 C C . GLY A 1 96 ? -24.432 3.635 -4.078 1.00 91.31 96 GLY A C 1
ATOM 785 O O . GLY A 1 96 ? -24.661 2.423 -3.982 1.00 91.31 96 GLY A O 1
ATOM 786 N N . PRO A 1 97 ? -24.611 4.303 -5.229 1.00 89.75 97 PRO A N 1
ATOM 787 C CA . PRO A 1 97 ? -25.072 3.667 -6.455 1.00 89.75 97 PRO A CA 1
ATOM 788 C C . PRO A 1 97 ? -24.015 2.703 -7.008 1.00 89.75 97 PRO A C 1
ATOM 790 O O . PRO A 1 97 ? -22.833 2.809 -6.694 1.00 89.75 97 PRO A O 1
ATOM 793 N N . SER A 1 98 ? -24.420 1.764 -7.868 1.00 82.75 98 SER A N 1
ATOM 794 C CA . SER A 1 98 ? -23.541 0.710 -8.415 1.00 82.75 98 SER A CA 1
ATOM 795 C C . SER A 1 98 ? -22.237 1.225 -9.036 1.00 82.75 98 SER A C 1
ATOM 797 O O . SER A 1 98 ? -21.218 0.548 -8.941 1.00 82.75 98 SER A O 1
ATOM 799 N N . HIS A 1 99 ? -22.264 2.419 -9.625 1.00 83.81 99 HIS A N 1
ATOM 800 C CA . HIS A 1 99 ? -21.135 3.071 -10.289 1.00 83.81 99 HIS A CA 1
ATOM 801 C C . HIS A 1 99 ? -20.314 4.003 -9.376 1.00 83.81 99 HIS A C 1
ATOM 803 O O . HIS A 1 99 ? -19.278 4.501 -9.803 1.00 83.81 99 HIS A O 1
ATOM 809 N N . ALA A 1 100 ? -20.748 4.237 -8.134 1.00 87.19 100 ALA A N 1
ATOM 810 C CA . ALA A 1 100 ? -20.043 5.057 -7.147 1.00 87.19 100 ALA A CA 1
ATOM 811 C C . ALA A 1 100 ? -20.295 4.516 -5.729 1.00 87.19 100 ALA A C 1
ATOM 813 O O . ALA A 1 100 ? -20.864 5.190 -4.868 1.00 87.19 100 ALA A O 1
ATOM 814 N N . ARG A 1 101 ? -19.921 3.250 -5.507 1.00 91.88 101 ARG A N 1
ATOM 815 C CA . ARG A 1 101 ? -20.029 2.612 -4.192 1.00 91.88 101 ARG A CA 1
ATOM 816 C C . ARG A 1 101 ? -18.881 3.045 -3.294 1.00 91.88 101 ARG A C 1
ATOM 818 O O . ARG A 1 101 ? -17.730 3.027 -3.711 1.00 91.88 101 ARG A O 1
ATOM 825 N N . THR A 1 102 ? -19.200 3.316 -2.038 1.00 94.88 102 THR A N 1
ATOM 826 C CA . THR A 1 102 ? -18.240 3.499 -0.954 1.00 94.88 102 THR A CA 1
ATOM 827 C C . THR A 1 102 ? -18.305 2.289 -0.033 1.00 94.88 102 THR A C 1
ATOM 829 O O . THR A 1 102 ? -19.346 1.989 0.561 1.00 94.88 102 THR A O 1
ATOM 832 N N . TYR A 1 103 ? -17.178 1.603 0.097 1.00 96.44 103 TYR A N 1
ATOM 833 C CA . TYR A 1 103 ? -16.977 0.470 0.990 1.00 96.44 103 TYR A CA 1
ATOM 834 C C . TYR A 1 103 ? -16.371 0.967 2.294 1.00 96.44 103 TYR A C 1
ATOM 836 O O . TYR A 1 103 ? -15.445 1.773 2.279 1.00 96.44 103 TYR A O 1
ATOM 844 N N . THR A 1 104 ? -16.888 0.485 3.419 1.00 97.12 104 THR A N 1
ATOM 845 C CA . THR A 1 104 ? -16.294 0.674 4.746 1.00 97.12 104 THR A CA 1
ATOM 846 C C . THR A 1 104 ? -15.812 -0.677 5.242 1.00 97.12 104 THR A C 1
ATOM 848 O O . THR A 1 104 ? -16.613 -1.605 5.368 1.00 97.12 104 THR A O 1
ATOM 851 N N . VAL A 1 105 ? -14.521 -0.789 5.530 1.00 97.81 105 VAL A N 1
ATOM 852 C CA . VAL A 1 105 ? -13.877 -2.028 5.972 1.00 97.81 105 VAL A CA 1
ATOM 853 C C . VAL A 1 105 ? -13.174 -1.780 7.298 1.00 97.81 105 VAL A C 1
ATOM 855 O O . VAL A 1 105 ? -12.569 -0.732 7.494 1.00 97.81 105 VAL A O 1
ATOM 858 N N . ALA A 1 106 ? -13.267 -2.732 8.219 1.00 97.00 106 ALA A N 1
ATOM 859 C CA . ALA A 1 106 ? -12.519 -2.725 9.468 1.00 97.00 106 ALA A CA 1
ATOM 860 C C . ALA A 1 106 ? -11.530 -3.885 9.506 1.00 97.00 106 ALA A C 1
ATOM 862 O O . ALA A 1 106 ? -11.804 -4.958 8.966 1.00 97.00 106 ALA A O 1
ATOM 863 N N . VAL A 1 107 ? -10.401 -3.667 10.170 1.00 96.56 107 VAL A N 1
ATOM 864 C CA . VAL A 1 107 ? -9.394 -4.692 10.427 1.00 96.56 107 VAL A CA 1
ATOM 865 C C . VAL A 1 107 ? -9.432 -5.100 11.896 1.00 96.56 107 VAL A C 1
ATOM 867 O O . VAL A 1 107 ? -9.539 -4.265 12.801 1.00 96.56 107 VAL A O 1
ATOM 870 N N . TYR A 1 108 ? -9.380 -6.409 12.116 1.00 93.31 108 TYR A N 1
ATOM 871 C CA . TYR A 1 108 ? -9.431 -7.046 13.419 1.00 93.31 108 TYR A CA 1
ATOM 872 C C . TYR A 1 108 ? -8.157 -7.846 13.665 1.00 93.31 108 TYR A C 1
ATOM 874 O O . TYR A 1 108 ? -7.683 -8.548 12.776 1.00 93.31 108 TYR A O 1
ATOM 882 N N . PHE A 1 109 ? -7.635 -7.793 14.882 1.00 91.31 109 PHE A N 1
ATOM 883 C CA . PHE A 1 109 ? -6.490 -8.583 15.321 1.00 91.31 109 PHE A CA 1
ATOM 884 C C . PHE A 1 109 ? -6.763 -9.104 16.730 1.00 91.31 109 PHE A C 1
ATOM 886 O O . PHE A 1 109 ? -7.219 -8.347 17.582 1.00 91.31 109 PHE A O 1
ATOM 893 N N . LYS A 1 110 ? -6.562 -10.409 16.964 1.00 87.19 110 LYS A N 1
ATOM 894 C CA . LYS A 1 110 ? -6.900 -11.085 18.236 1.00 87.19 110 LYS A CA 1
ATOM 895 C C . LYS A 1 110 ? -8.344 -10.829 18.715 1.00 87.19 110 LYS A C 1
ATOM 897 O O . LYS A 1 110 ? -8.619 -10.751 19.905 1.00 87.19 110 LYS A O 1
ATOM 902 N N . GLY A 1 111 ? -9.278 -10.687 17.770 1.00 86.69 111 GLY A N 1
ATOM 903 C CA . GLY A 1 111 ? -10.693 -10.403 18.043 1.00 86.69 111 GLY A CA 1
ATOM 904 C C . GLY A 1 111 ? -11.027 -8.926 18.288 1.00 86.69 111 GLY A C 1
ATOM 905 O O . GLY A 1 111 ? -12.204 -8.567 18.275 1.00 86.69 111 GLY A O 1
ATOM 906 N N . GLU A 1 112 ? -10.030 -8.054 18.425 1.00 90.50 112 GLU A N 1
ATOM 907 C CA . GLU A 1 112 ? -10.220 -6.619 18.642 1.00 90.50 112 GLU A CA 1
ATOM 908 C C . GLU A 1 112 ? -10.174 -5.848 17.325 1.00 90.50 112 GLU A C 1
ATOM 910 O O . GLU A 1 112 ? -9.385 -6.158 16.435 1.00 90.50 112 GLU A O 1
ATOM 915 N N . ARG A 1 113 ? -11.014 -4.817 17.188 1.00 94.12 113 ARG A N 1
ATOM 916 C CA . ARG A 1 113 ? -10.964 -3.918 16.029 1.00 94.12 113 ARG A CA 1
ATOM 917 C C . ARG A 1 113 ? -9.814 -2.933 16.211 1.00 94.12 113 ARG A C 1
ATOM 919 O O . ARG A 1 113 ? -9.912 -2.051 17.059 1.00 94.12 113 ARG A O 1
ATOM 926 N N . ILE A 1 114 ? -8.788 -3.041 15.373 1.00 93.94 114 ILE A N 1
ATOM 927 C CA . ILE A 1 114 ? -7.576 -2.213 15.474 1.00 93.94 114 ILE A CA 1
ATOM 928 C C . ILE A 1 114 ? -7.564 -1.022 14.508 1.00 93.94 114 ILE A C 1
ATOM 930 O O . ILE A 1 114 ? -6.811 -0.082 14.725 1.00 93.94 114 ILE A O 1
ATOM 934 N N . GLY A 1 115 ? -8.422 -1.018 13.484 1.00 95.31 115 GLY A N 1
ATOM 935 C CA . GLY A 1 115 ? -8.544 0.098 12.542 1.00 95.31 115 GLY A CA 1
ATOM 936 C C . GLY A 1 115 ? -9.730 -0.046 11.594 1.00 95.31 115 GLY A C 1
ATOM 937 O O . GLY A 1 115 ? -10.369 -1.104 11.523 1.00 95.31 115 GLY A O 1
ATOM 938 N N . TYR A 1 116 ? -10.054 1.025 10.872 1.00 96.69 116 TYR A N 1
ATOM 939 C CA . TYR A 1 116 ? -11.063 1.006 9.811 1.00 96.69 116 TYR A CA 1
ATOM 940 C C . TYR A 1 116 ? -10.764 2.025 8.712 1.00 96.69 116 TYR A C 1
ATOM 942 O O . TYR A 1 116 ? -10.097 3.027 8.934 1.00 96.69 116 TYR A O 1
ATOM 950 N N . GLY A 1 117 ? -11.281 1.771 7.515 1.00 96.50 117 GLY A N 1
ATOM 951 C CA . GLY A 1 117 ? -11.048 2.592 6.337 1.00 96.50 117 GLY A CA 1
ATOM 952 C C . GLY A 1 117 ? -12.251 2.614 5.411 1.00 96.50 117 GLY A C 1
ATOM 953 O O . GLY A 1 117 ? -13.131 1.746 5.462 1.00 96.50 117 GLY A O 1
ATOM 954 N N . LYS A 1 118 ? -12.302 3.646 4.571 1.00 96.62 118 LYS A N 1
ATOM 955 C CA . LYS A 1 118 ? -13.340 3.830 3.558 1.00 96.62 118 LYS A CA 1
ATOM 956 C C . LYS A 1 118 ? -12.706 4.055 2.199 1.00 96.62 118 LYS A C 1
ATOM 958 O O . LYS A 1 118 ? -11.683 4.723 2.106 1.00 96.62 118 LYS A O 1
ATOM 963 N N . GLY A 1 119 ? -13.328 3.532 1.151 1.00 94.81 119 GLY A N 1
ATOM 964 C CA . GLY A 1 119 ? -12.827 3.713 -0.205 1.00 94.81 119 GLY A CA 1
ATOM 965 C C . GLY A 1 119 ? -13.837 3.338 -1.288 1.00 94.81 119 GLY A C 1
ATOM 966 O O . GLY A 1 119 ? -14.827 2.661 -1.005 1.00 94.81 119 GLY A O 1
ATOM 967 N N . PRO A 1 120 ? -13.590 3.754 -2.539 1.00 92.25 120 PRO A N 1
ATOM 968 C CA . PRO A 1 120 ? -14.412 3.412 -3.701 1.00 92.25 120 PRO A CA 1
ATOM 969 C C . PRO A 1 120 ? -14.307 1.931 -4.106 1.00 92.25 120 PRO A C 1
ATOM 971 O O . PRO A 1 120 ? -15.102 1.434 -4.901 1.00 92.25 120 PRO A O 1
ATOM 974 N N . SER A 1 121 ? -13.332 1.201 -3.560 1.00 92.75 121 SER A N 1
ATOM 975 C CA . SER A 1 121 ? -13.185 -0.246 -3.708 1.00 92.75 121 SER A CA 1
ATOM 976 C C . SER A 1 121 ? -12.863 -0.890 -2.362 1.00 92.75 121 SER A C 1
ATOM 978 O O . SER A 1 121 ? -12.342 -0.234 -1.458 1.00 92.75 121 SER A O 1
ATOM 980 N N . ILE A 1 122 ? -13.137 -2.192 -2.242 1.00 92.81 122 ILE A N 1
ATOM 981 C CA . ILE A 1 122 ? -12.783 -2.978 -1.052 1.00 92.81 122 ILE A CA 1
ATOM 982 C C . ILE A 1 122 ? -11.272 -2.897 -0.800 1.00 92.81 122 ILE A C 1
ATOM 984 O O . ILE A 1 122 ? -10.862 -2.620 0.320 1.00 92.81 122 ILE A O 1
ATOM 988 N N . GLN A 1 123 ? -10.448 -3.014 -1.849 1.00 91.0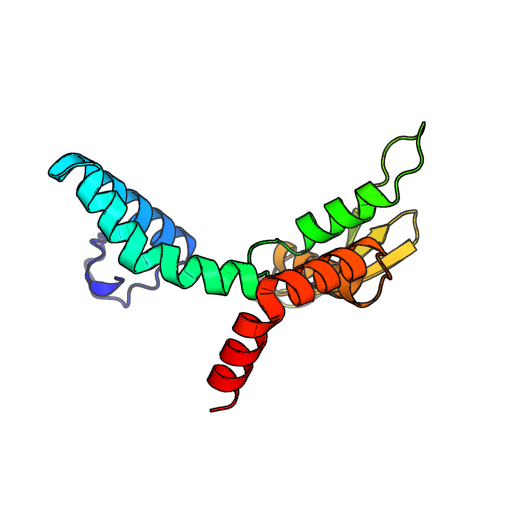6 123 GLN A N 1
ATOM 989 C CA . GLN A 1 123 ? -8.992 -2.903 -1.722 1.00 91.06 123 GLN A CA 1
ATOM 990 C C . GLN A 1 123 ? -8.545 -1.559 -1.141 1.00 91.06 123 GLN A C 1
ATOM 992 O O . GLN A 1 123 ? -7.744 -1.558 -0.210 1.00 91.06 123 GLN A O 1
ATOM 997 N N . GLN A 1 124 ? -9.068 -0.431 -1.640 1.00 91.69 124 GLN A N 1
ATOM 998 C CA . GLN A 1 124 ? -8.706 0.884 -1.097 1.00 91.69 124 GLN A CA 1
ATOM 999 C C . GLN A 1 124 ? -9.216 1.071 0.334 1.00 91.69 124 GLN A C 1
ATOM 1001 O O . GLN A 1 124 ? -8.495 1.604 1.174 1.00 91.69 124 GLN A O 1
ATOM 1006 N N . 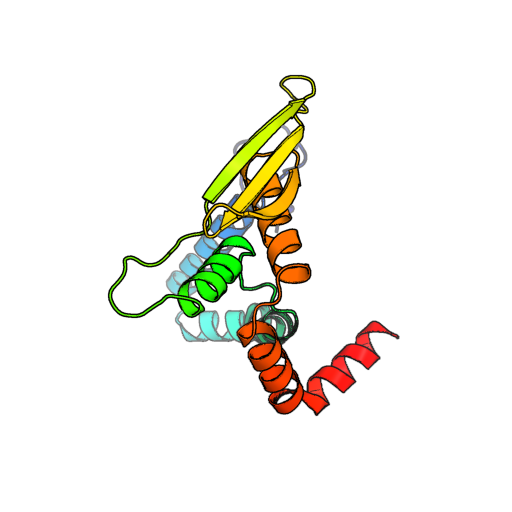ALA A 1 125 ? -10.424 0.589 0.641 1.00 95.31 125 ALA A N 1
ATOM 1007 C CA . ALA A 1 125 ? -10.959 0.636 1.999 1.00 95.31 125 ALA A CA 1
ATOM 1008 C C . ALA A 1 125 ? -10.115 -0.198 2.981 1.00 95.31 125 ALA A C 1
ATOM 1010 O O . ALA A 1 125 ? -9.873 0.241 4.101 1.00 95.31 125 ALA A O 1
ATOM 1011 N N . GLU A 1 126 ? -9.630 -1.370 2.565 1.00 95.44 126 GLU A N 1
ATOM 1012 C CA . GLU A 1 126 ? -8.746 -2.216 3.371 1.00 95.44 126 GLU A CA 1
ATOM 1013 C C . GLU A 1 126 ? -7.345 -1.611 3.543 1.00 95.44 126 GLU A C 1
ATOM 1015 O O . GLU A 1 126 ? -6.797 -1.686 4.639 1.00 95.44 126 GLU A O 1
ATOM 1020 N N . MET A 1 127 ? -6.767 -1.000 2.498 1.00 93.50 127 MET A N 1
ATOM 1021 C CA . MET A 1 127 ? -5.493 -0.267 2.609 1.00 93.50 127 MET A CA 1
ATOM 1022 C C . MET A 1 127 ? -5.621 0.885 3.611 1.00 93.50 127 MET A C 1
ATOM 1024 O O . MET A 1 127 ? -4.787 1.013 4.504 1.00 93.50 127 MET A O 1
ATOM 1028 N N . GLY A 1 128 ? -6.708 1.661 3.529 1.00 93.44 128 GLY A N 1
ATOM 1029 C CA . GLY A 1 128 ? -7.004 2.717 4.498 1.00 93.44 128 GLY A CA 1
ATOM 1030 C C . GLY A 1 128 ? -7.216 2.179 5.915 1.00 93.44 128 GLY A C 1
ATOM 1031 O O . GLY A 1 128 ? -6.717 2.760 6.870 1.00 93.44 128 GLY A O 1
ATOM 1032 N N . ALA A 1 129 ? -7.890 1.032 6.064 1.00 95.50 129 ALA A N 1
ATOM 1033 C CA . ALA A 1 129 ? -8.072 0.390 7.366 1.00 95.50 129 ALA A CA 1
ATOM 1034 C C . ALA A 1 129 ? -6.748 -0.081 7.974 1.00 95.50 129 ALA A C 1
ATOM 1036 O O . ALA A 1 129 ? -6.567 -0.006 9.187 1.00 95.50 129 ALA A O 1
ATOM 1037 N N . ALA A 1 130 ? -5.833 -0.568 7.135 1.00 93.56 130 ALA A N 1
ATOM 1038 C CA . ALA A 1 130 ? -4.507 -0.971 7.565 1.00 93.56 130 ALA A CA 1
ATOM 1039 C C . ALA A 1 130 ? -3.661 0.237 7.983 1.00 93.56 130 ALA A C 1
ATOM 1041 O O . ALA A 1 130 ? -3.034 0.189 9.033 1.00 93.56 130 ALA A O 1
ATOM 1042 N N . MET A 1 131 ? -3.712 1.333 7.222 1.00 91.75 131 MET A N 1
ATOM 1043 C CA . MET A 1 131 ? -3.044 2.588 7.573 1.00 91.75 131 MET A CA 1
ATOM 1044 C C . MET A 1 131 ? -3.555 3.145 8.912 1.00 91.75 131 MET A C 1
ATOM 1046 O O . MET A 1 131 ? -2.755 3.422 9.800 1.00 91.75 131 MET A O 1
ATOM 1050 N N . ASP A 1 132 ? -4.879 3.186 9.107 1.00 93.75 132 ASP A N 1
ATOM 1051 C CA . ASP A 1 132 ? -5.507 3.598 10.372 1.00 93.75 132 ASP A CA 1
ATOM 1052 C C . ASP A 1 132 ? -5.051 2.727 11.556 1.00 93.75 132 ASP A C 1
ATOM 1054 O O . ASP A 1 132 ? -4.784 3.228 12.650 1.00 93.75 132 ASP A O 1
ATOM 1058 N N . ALA A 1 133 ? -4.921 1.415 11.333 1.00 93.19 133 ALA A N 1
ATOM 1059 C CA . ALA A 1 133 ? -4.427 0.488 12.343 1.00 93.19 133 ALA A CA 1
ATOM 1060 C C . ALA A 1 133 ? -2.943 0.699 12.663 1.00 93.19 133 ALA A C 1
ATOM 1062 O O . ALA A 1 133 ? -2.571 0.650 13.830 1.00 93.19 133 ALA A O 1
ATOM 1063 N N . LEU A 1 134 ? -2.100 0.941 11.660 1.00 88.75 134 LEU A N 1
ATOM 1064 C CA . LEU A 1 134 ? -0.670 1.192 11.854 1.00 88.75 134 LEU A CA 1
ATOM 1065 C C . LEU A 1 134 ? -0.400 2.503 12.607 1.00 88.75 134 LEU A C 1
ATOM 1067 O O . LEU A 1 134 ? 0.567 2.582 13.360 1.00 88.75 134 LEU A O 1
ATOM 1071 N N . GLU A 1 135 ? -1.257 3.513 12.440 1.00 87.06 135 GLU A N 1
ATOM 1072 C CA . GLU A 1 135 ? -1.147 4.787 13.160 1.00 87.06 135 GLU A CA 1
ATOM 1073 C C . GLU A 1 135 ? -1.630 4.699 14.614 1.00 87.06 135 GLU A C 1
ATOM 1075 O O . GLU A 1 135 ? -1.016 5.281 15.510 1.00 87.06 135 GLU A O 1
ATOM 1080 N N . LYS A 1 136 ? -2.741 3.993 14.865 1.00 86.44 136 LYS A N 1
ATOM 1081 C CA . LYS A 1 136 ? -3.388 3.952 16.189 1.00 86.44 136 LYS A CA 1
ATOM 1082 C C . LYS A 1 136 ? -2.900 2.818 17.074 1.00 86.44 136 LYS A C 1
ATOM 1084 O O . LYS A 1 136 ? -2.857 2.966 18.296 1.00 86.44 136 LYS A O 1
ATOM 1089 N N . TYR A 1 137 ? -2.602 1.667 16.482 1.00 79.19 137 TYR A N 1
ATOM 1090 C CA . TYR A 1 137 ? -2.182 0.494 17.227 1.00 79.19 137 TYR A CA 1
ATOM 1091 C C . TYR A 1 137 ? -0.681 0.578 17.486 1.00 79.19 137 TYR A C 1
ATOM 1093 O O . TYR A 1 137 ? 0.130 0.698 16.571 1.00 79.19 137 TYR A O 1
ATOM 1101 N N . ASN A 1 138 ? -0.296 0.531 18.757 1.00 77.06 138 ASN A N 1
ATOM 1102 C CA . ASN A 1 138 ? 1.089 0.751 19.144 1.00 77.06 138 ASN A CA 1
ATOM 1103 C C . ASN A 1 138 ? 1.943 -0.495 18.854 1.00 77.06 138 ASN A C 1
ATOM 1105 O O . ASN A 1 138 ? 2.108 -1.362 19.714 1.00 77.06 138 ASN A O 1
ATOM 1109 N N . PHE A 1 139 ? 2.489 -0.591 17.640 1.00 80.25 139 PHE A N 1
ATOM 1110 C CA . PHE A 1 139 ? 3.429 -1.642 17.254 1.00 80.25 139 PHE A CA 1
ATOM 1111 C C . PHE A 1 139 ? 4.865 -1.263 17.672 1.00 80.25 139 PHE A C 1
ATOM 1113 O O . PHE A 1 139 ? 5.451 -0.350 17.083 1.00 80.25 139 PHE A O 1
ATOM 1120 N N . PRO A 1 140 ? 5.502 -1.977 18.626 1.00 77.19 140 PRO A N 1
ATOM 1121 C CA . PRO A 1 140 ? 6.834 -1.620 19.136 1.00 77.19 140 PRO A CA 1
ATOM 1122 C C . PRO A 1 140 ? 7.909 -1.563 18.043 1.00 77.19 140 PRO A C 1
ATOM 1124 O O . PRO A 1 140 ? 8.847 -0.765 18.098 1.00 77.19 140 PRO A O 1
ATOM 1127 N N . GLN A 1 141 ? 7.762 -2.403 17.020 1.00 74.25 141 GLN A N 1
ATOM 1128 C CA . GLN A 1 141 ? 8.716 -2.501 15.924 1.00 74.25 141 GLN A CA 1
ATOM 1129 C C . GLN A 1 141 ? 8.703 -1.304 14.985 1.00 74.25 141 GLN A C 1
ATOM 1131 O O . GLN A 1 141 ? 9.745 -0.978 14.423 1.00 74.25 141 GLN A O 1
ATOM 1136 N N . MET A 1 142 ? 7.572 -0.611 14.848 1.00 73.00 142 MET A N 1
ATOM 1137 C CA . MET A 1 142 ? 7.508 0.588 14.015 1.00 73.00 142 MET A CA 1
ATOM 1138 C C . MET A 1 142 ? 8.346 1.714 14.611 1.00 73.00 142 MET A C 1
ATOM 1140 O O . MET A 1 142 ? 9.112 2.361 13.900 1.00 73.00 142 MET A O 1
ATOM 1144 N N . ALA A 1 143 ? 8.291 1.890 15.935 1.00 73.44 143 ALA A N 1
ATOM 1145 C CA . ALA A 1 143 ? 9.156 2.836 16.633 1.00 73.44 143 ALA A CA 1
ATOM 1146 C C . ALA A 1 143 ? 10.644 2.478 16.465 1.00 73.44 143 ALA A C 1
ATOM 1148 O O . ALA A 1 143 ? 11.471 3.367 16.264 1.00 73.44 143 ALA A O 1
ATOM 1149 N N . HIS A 1 144 ? 10.987 1.185 16.499 1.00 76.44 144 HIS A N 1
ATOM 1150 C CA . HIS A 1 144 ? 12.353 0.722 16.249 1.00 76.44 144 HIS A CA 1
ATOM 1151 C C . HIS A 1 144 ? 12.806 1.005 14.807 1.00 76.44 144 HIS A C 1
ATOM 1153 O O . HIS A 1 144 ? 13.884 1.560 14.603 1.00 76.44 144 HIS A O 1
ATOM 1159 N N . GLN A 1 145 ? 11.990 0.661 13.806 1.00 73.81 145 GLN A N 1
ATOM 1160 C CA . GLN A 1 145 ? 12.290 0.917 12.392 1.00 73.81 145 GLN A CA 1
ATOM 1161 C C . GLN A 1 145 ? 12.445 2.415 12.115 1.00 73.81 145 GLN A C 1
ATOM 1163 O O . GLN A 1 145 ? 13.430 2.823 11.504 1.00 73.81 145 GLN A O 1
ATOM 1168 N N . LYS A 1 146 ? 11.530 3.245 12.630 1.00 75.00 146 LYS A N 1
ATOM 1169 C CA . LYS A 1 146 ? 11.597 4.704 12.492 1.00 75.00 146 LYS A CA 1
ATOM 1170 C C . LYS A 1 146 ? 12.885 5.268 13.091 1.00 75.00 146 LYS A C 1
ATOM 1172 O O . LYS A 1 146 ? 13.588 6.008 12.411 1.00 75.00 146 LYS A O 1
ATOM 1177 N N . ARG A 1 147 ? 13.247 4.854 14.312 1.00 7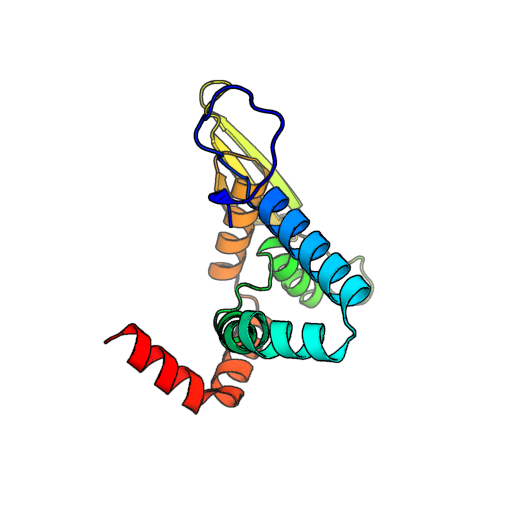9.31 147 ARG A N 1
ATOM 1178 C CA . ARG A 1 147 ? 14.509 5.259 14.961 1.00 79.31 147 ARG A CA 1
ATOM 1179 C C . ARG A 1 147 ? 15.736 4.820 14.168 1.00 79.31 147 ARG A C 1
ATOM 1181 O O . ARG A 1 147 ? 16.671 5.600 14.031 1.00 79.31 147 ARG A O 1
ATOM 1188 N N . PHE A 1 148 ? 15.737 3.599 13.639 1.00 80.94 148 PHE A N 1
ATOM 1189 C CA . PHE A 1 148 ? 16.844 3.093 12.828 1.00 80.94 148 PHE A CA 1
ATOM 1190 C C . PHE A 1 148 ? 17.039 3.921 11.553 1.00 80.94 148 PHE A C 1
ATOM 1192 O O . PHE A 1 148 ? 18.161 4.326 11.254 1.00 80.94 148 PHE A O 1
ATOM 1199 N N . ILE A 1 149 ? 15.955 4.218 10.829 1.00 75.19 149 ILE A N 1
ATOM 1200 C CA . ILE A 1 149 ? 15.999 5.050 9.619 1.00 75.19 149 ILE A CA 1
ATOM 1201 C C . ILE A 1 149 ? 16.441 6.480 9.954 1.00 75.19 149 ILE A C 1
ATOM 1203 O O . ILE A 1 149 ? 17.339 7.001 9.297 1.00 75.19 149 ILE A O 1
ATOM 1207 N N . GLU A 1 150 ? 15.882 7.086 11.007 1.00 80.44 150 GLU A N 1
ATOM 1208 C CA . GLU A 1 150 ? 16.265 8.427 11.472 1.00 80.44 150 GLU A CA 1
ATOM 1209 C C . GLU A 1 150 ? 17.739 8.516 11.876 1.00 80.44 150 GLU A C 1
ATOM 1211 O O . GLU A 1 150 ? 18.372 9.540 11.637 1.00 80.44 150 GLU A O 1
ATOM 1216 N N . GLN A 1 151 ? 18.300 7.468 12.484 1.00 81.88 151 GLN A N 1
ATOM 1217 C CA . GLN A 1 151 ? 19.718 7.425 12.842 1.00 81.88 151 GLN A CA 1
ATOM 1218 C C . GLN A 1 151 ? 20.611 7.215 11.620 1.00 81.88 151 GLN A C 1
ATOM 1220 O O . GLN A 1 151 ? 21.615 7.909 11.475 1.00 81.88 151 GLN A O 1
ATOM 1225 N N . LYS A 1 152 ? 20.248 6.270 10.746 1.00 80.25 152 LYS A N 1
ATOM 1226 C CA . LYS A 1 152 ? 21.063 5.874 9.593 1.00 80.25 152 LYS A CA 1
ATOM 1227 C C . LYS A 1 152 ? 21.110 6.943 8.500 1.00 80.25 152 LYS A C 1
ATOM 1229 O O . LYS A 1 152 ? 22.154 7.100 7.884 1.00 80.25 152 LYS A O 1
ATOM 1234 N N . TYR A 1 153 ? 20.010 7.666 8.289 1.00 79.44 153 TYR A N 1
ATOM 1235 C CA . TYR A 1 153 ? 19.864 8.671 7.227 1.00 79.44 153 TYR A CA 1
ATOM 1236 C C . TYR A 1 153 ? 19.621 10.080 7.785 1.00 79.44 153 TYR A C 1
ATOM 1238 O O . TYR A 1 153 ? 18.929 10.895 7.179 1.00 79.44 153 TYR A O 1
ATOM 1246 N N . LYS A 1 154 ? 20.133 10.369 8.990 1.00 80.00 154 LYS A N 1
ATOM 1247 C CA . LYS A 1 154 ? 19.856 11.615 9.726 1.00 80.00 154 LYS A CA 1
ATOM 1248 C C . LYS A 1 154 ? 20.162 12.872 8.912 1.00 80.00 154 LYS A C 1
ATOM 1250 O O . LYS A 1 154 ? 19.429 13.857 9.001 1.00 80.00 154 LYS A O 1
ATOM 1255 N N . GLN A 1 155 ? 21.271 12.852 8.179 1.00 76.75 155 GLN A N 1
ATOM 1256 C CA . GLN A 1 155 ? 21.769 14.004 7.436 1.00 76.75 155 GLN A CA 1
ATOM 1257 C C . GLN A 1 155 ? 20.996 14.180 6.127 1.00 76.75 155 GLN A C 1
ATOM 1259 O O . GLN A 1 155 ? 20.491 15.268 5.867 1.00 76.75 155 GLN A O 1
ATOM 1264 N N . GLU A 1 156 ? 20.762 13.090 5.399 1.00 78.56 156 GLU A N 1
ATOM 1265 C CA . GLU A 1 156 ? 19.961 13.095 4.174 1.00 78.56 156 GLU A CA 1
ATOM 1266 C C . GLU A 1 156 ? 18.492 13.452 4.437 1.00 78.56 156 GLU A C 1
ATOM 1268 O O . GLU A 1 156 ? 17.886 14.189 3.668 1.00 78.56 156 GLU A O 1
ATOM 1273 N N . LEU A 1 157 ? 17.909 13.003 5.555 1.00 74.50 157 LEU A N 1
ATOM 1274 C CA . LEU A 1 157 ? 16.552 13.395 5.959 1.00 74.50 157 LEU A CA 1
ATOM 1275 C C . LEU A 1 157 ? 16.452 14.890 6.281 1.00 74.50 157 LEU A C 1
ATOM 1277 O O . LEU A 1 157 ? 15.397 15.488 6.076 1.00 74.50 157 LEU A O 1
ATOM 1281 N N . LYS A 1 158 ? 17.524 15.493 6.807 1.00 78.56 158 LYS A N 1
ATOM 1282 C CA . LYS A 1 158 ? 17.575 16.931 7.088 1.00 78.56 158 LYS A CA 1
ATOM 1283 C C . LYS A 1 158 ? 17.633 17.735 5.788 1.00 78.56 158 LYS A C 1
ATOM 1285 O O . LYS A 1 158 ? 16.904 18.713 5.663 1.00 78.56 158 LYS A O 1
ATOM 1290 N N . GLU A 1 159 ? 18.446 17.294 4.832 1.00 79.31 159 GLU A N 1
ATOM 1291 C CA . GLU A 1 159 ? 18.552 17.893 3.495 1.00 79.31 159 GLU A CA 1
ATOM 1292 C C . GLU A 1 159 ? 17.231 17.762 2.715 1.00 79.31 159 GLU A C 1
ATOM 1294 O O . GLU A 1 159 ? 16.706 18.762 2.239 1.00 79.31 159 GLU A O 1
ATOM 1299 N N . MET A 1 160 ? 16.592 16.587 2.714 1.00 72.88 160 MET A N 1
ATOM 1300 C CA . MET A 1 160 ? 15.289 16.391 2.053 1.00 72.88 160 MET A CA 1
ATOM 1301 C C . MET A 1 160 ? 14.132 17.178 2.682 1.00 72.8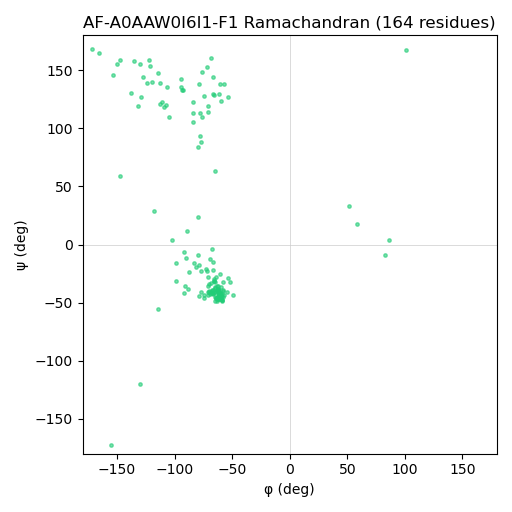8 160 MET A C 1
ATOM 1303 O O . MET A 1 160 ? 13.142 17.469 2.011 1.00 72.88 160 MET A O 1
ATOM 1307 N N . ARG A 1 161 ? 14.172 17.452 3.994 1.00 76.44 161 ARG A N 1
ATOM 1308 C CA . ARG A 1 161 ? 13.173 18.324 4.638 1.00 76.44 161 ARG A CA 1
ATOM 1309 C C . ARG A 1 161 ? 13.365 19.768 4.194 1.00 76.44 161 ARG A C 1
ATOM 1311 O O . ARG A 1 161 ? 12.385 20.424 3.873 1.00 76.44 161 ARG A O 1
ATOM 1318 N N . TRP A 1 162 ? 14.618 20.211 4.104 1.00 74.00 162 TRP A N 1
ATOM 1319 C CA . TRP A 1 162 ? 14.965 21.541 3.615 1.00 74.00 162 TRP A CA 1
ATOM 1320 C C . TRP A 1 162 ? 14.498 21.767 2.170 1.00 74.00 162 TRP A C 1
ATOM 1322 O O . TRP A 1 162 ? 13.884 22.794 1.896 1.00 74.00 162 TRP A O 1
ATOM 1332 N N . GLU A 1 163 ? 14.714 20.788 1.284 1.00 72.81 163 GLU A N 1
ATOM 1333 C CA . GLU A 1 163 ? 14.245 20.798 -0.115 1.00 72.81 163 GLU A CA 1
ATOM 1334 C C . GLU A 1 163 ? 12.717 20.735 -0.269 1.00 72.81 163 GLU A C 1
ATOM 1336 O O . GLU A 1 163 ? 12.201 21.091 -1.319 1.00 72.81 163 GLU A O 1
ATOM 1341 N N . ARG A 1 164 ? 11.977 20.251 0.738 1.00 68.25 164 ARG A N 1
ATOM 1342 C CA . ARG A 1 164 ? 10.501 20.230 0.721 1.00 68.25 164 ARG A CA 1
ATOM 1343 C C . ARG A 1 164 ? 9.868 21.517 1.243 1.00 68.25 164 ARG A C 1
ATOM 1345 O O . ARG A 1 164 ? 8.704 21.777 0.954 1.00 68.25 164 ARG A O 1
ATOM 1352 N N . GLU A 1 165 ? 10.597 22.259 2.068 1.00 69.88 165 GLU A N 1
ATOM 1353 C CA . GLU A 1 165 ? 10.137 23.504 2.689 1.00 69.88 165 GLU A CA 1
ATOM 1354 C C . GLU A 1 165 ? 10.449 24.749 1.836 1.00 69.88 165 GLU A C 1
ATOM 1356 O O . GLU A 1 165 ? 9.912 25.818 2.126 1.00 69.88 165 GLU A O 1
ATOM 1361 N N . HIS A 1 166 ? 11.272 24.610 0.789 1.00 58.88 166 HIS A N 1
ATOM 1362 C CA . HIS A 1 166 ? 11.703 25.673 -0.131 1.00 58.88 166 HIS A CA 1
ATOM 1363 C C . HIS A 1 166 ? 11.419 25.294 -1.586 1.00 58.88 166 HIS A C 1
ATOM 1365 O O . HIS A 1 166 ? 11.202 26.227 -2.392 1.00 58.88 166 HIS A O 1
#

Solvent-accessible surface area (backbone atoms only — not comparable to full-atom values): 9588 Å² total; per-residue (Å²): 118,68,87,74,61,90,66,95,61,91,60,94,63,86,72,83,74,50,72,68,58,53,51,54,51,52,54,52,47,52,53,50,48,36,73,78,60,37,67,65,62,49,50,51,49,39,58,70,73,44,52,66,53,45,57,55,40,62,74,68,52,74,80,55,55,38,50,60,48,44,42,54,54,42,52,70,71,44,60,90,97,54,83,68,61,66,74,44,77,43,80,77,48,77,46,69,54,96,93,58,33,39,25,30,20,32,28,28,47,98,87,40,79,49,24,49,18,62,22,77,38,65,68,51,2,43,36,39,5,26,44,41,19,62,74,68,42,90,53,73,63,57,60,51,52,53,50,50,51,52,65,77,41,46,66,60,53,51,52,54,50,52,66,72,77,106

Organism: Myodes glareolus (NCBI:txid447135)

Radius of gyration: 21.41 Å; Cα contacts (8 Å, |Δi|>4): 175; chains: 1; bounding box: 50×48×57 Å

Sequence (166 aa):
MQEHAITNDKIKRPVALRTKMLADLLESFIAALYIDKDLEYVHTFMNVCLFPRLKEFILNQDWNDPKSQLQQCCLTLRTEGKEPDIPLYKTLQTVGPSHARTYTVAVYFKGERIGYGKGPSIQQAEMGAAMDALEKYNFPQMAHQKRFIEQKYKQELKEMRWEREH

Foldseek 3Di:
DQVPDDDPDPDPDRRPDDPVNVVVVVVVVLVVCCVVDHVVVSVVCCVVPPVVCVVVCVLVVVPAQLQNVLQVLQQVVADPPDDRWGKDKDWPDWDDDPQQIKTKIFIDTPNHTQFIAIDSDPSRRVSRRSVRNVVRPDRVVVVVVVVVSCVVCVPVVVVVVVVVVD

pLDDT: mean 83.39, std 11.12, range [53.12, 97.81]